Protein AF-A0A8T0A0I7-F1 (afdb_monomer)

Secondary structure (DSSP, 8-state):
-----SSSTTTGGGTTS--SSSS------HHHHTTSHHHHHHHH-SS--HHHHH-----SSS-HHHHHHHHHHHHHHHHHTT--S--------GGGHHHHHHHHHHHT-

Organism: NCBI:txid189291

Mean predicted aligned error: 11.68 Å

Foldseek 3Di:
DDDDDPPPVVPVVVPQQFDDDPPRHGDAPPQLLVVFVLLVCVCVPPDPDVCVVVVDDDDPPQDPVLVVLSSVVSVLCVVPVPDPDDRDDSDDDPVNPVSNVVVCVNRVD

Radius of gyration: 16.73 Å; Cα contacts (8 Å, |Δi|>4): 70; chains: 1; bounding box: 40×47×40 Å

pLDDT: mean 75.87, std 19.32, range [39.84, 95.44]

Structure (mmCIF, N/CA/C/O backbone):
data_AF-A0A8T0A0I7-F1
#
_entry.id   AF-A0A8T0A0I7-F1
#
loop_
_atom_site.group_PDB
_atom_site.id
_atom_site.type_symbol
_atom_site.label_atom_id
_atom_site.label_alt_id
_atom_site.label_comp_id
_atom_site.label_asym_id
_atom_site.label_entity_id
_atom_site.label_seq_id
_atom_site.pdbx_PDB_ins_code
_atom_site.Cartn_x
_atom_site.Cartn_y
_atom_site.Cartn_z
_atom_site.occupancy
_atom_site.B_iso_or_equiv
_atom_site.auth_seq_id
_atom_site.auth_comp_id
_atom_site.auth_asym_id
_atom_site.auth_atom_id
_atom_site.pdbx_PDB_model_num
ATOM 1 N N . MET A 1 1 ? 26.740 -36.865 -11.900 1.00 41.88 1 MET A N 1
ATOM 2 C CA . MET A 1 1 ? 25.307 -36.790 -11.560 1.00 41.88 1 MET A CA 1
ATOM 3 C C . MET A 1 1 ? 25.168 -36.143 -10.200 1.00 41.88 1 MET A C 1
ATOM 5 O O . MET A 1 1 ? 25.934 -36.499 -9.314 1.00 41.88 1 MET A O 1
ATOM 9 N N . SER A 1 2 ? 24.170 -35.268 -10.096 1.00 41.56 2 SER A N 1
ATOM 10 C CA . SER A 1 2 ? 23.553 -34.758 -8.868 1.00 41.56 2 SER A CA 1
ATOM 11 C C . SER A 1 2 ? 24.339 -33.700 -8.097 1.00 41.56 2 SER A C 1
ATOM 13 O O . SER A 1 2 ? 25.287 -34.011 -7.389 1.00 41.56 2 SER A O 1
ATOM 15 N N . SER A 1 3 ? 23.893 -32.454 -8.256 1.00 43.44 3 SER A N 1
ATOM 16 C CA . SER A 1 3 ? 23.383 -31.621 -7.158 1.00 43.44 3 SER A CA 1
ATOM 17 C C . SER A 1 3 ? 22.606 -30.465 -7.789 1.00 43.44 3 SER A C 1
ATOM 19 O O . SER A 1 3 ? 23.140 -29.390 -8.044 1.00 43.44 3 SER A O 1
ATOM 21 N N . GLU A 1 4 ? 21.352 -30.753 -8.136 1.00 46.75 4 GLU A N 1
ATOM 22 C CA . GLU A 1 4 ? 20.312 -29.742 -8.314 1.00 46.75 4 GLU A CA 1
ATOM 23 C C . GLU A 1 4 ? 19.893 -29.202 -6.936 1.00 46.75 4 GLU A C 1
ATOM 25 O O . GLU A 1 4 ? 20.112 -29.859 -5.917 1.00 46.75 4 GLU A O 1
ATOM 30 N N . ASN A 1 5 ? 19.216 -28.050 -6.958 1.00 42.47 5 ASN A N 1
ATOM 31 C CA . ASN A 1 5 ? 18.440 -27.425 -5.877 1.00 42.47 5 ASN A CA 1
ATOM 32 C C . ASN A 1 5 ? 19.146 -26.294 -5.112 1.00 42.47 5 ASN A C 1
ATOM 34 O O . ASN A 1 5 ? 19.470 -26.418 -3.937 1.00 42.47 5 ASN A O 1
ATOM 38 N N . ASN A 1 6 ? 19.283 -25.141 -5.777 1.00 46.97 6 ASN A N 1
ATOM 39 C C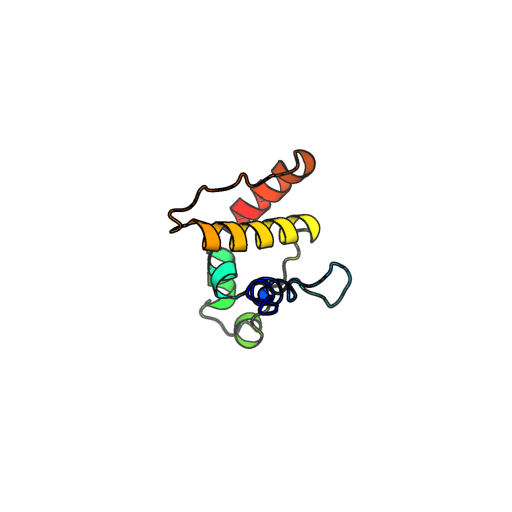A . ASN A 1 6 ? 19.404 -23.830 -5.117 1.00 46.97 6 ASN A CA 1
ATOM 40 C C . ASN A 1 6 ? 18.305 -22.845 -5.578 1.00 46.97 6 ASN A C 1
ATOM 42 O O . ASN A 1 6 ? 18.506 -21.636 -5.626 1.00 46.97 6 ASN A O 1
ATOM 46 N N . SER A 1 7 ? 17.148 -23.358 -6.001 1.00 47.50 7 SER A N 1
ATOM 47 C CA . SER A 1 7 ? 16.037 -22.552 -6.535 1.00 47.50 7 SER A CA 1
ATOM 48 C C . SER A 1 7 ? 14.764 -22.625 -5.689 1.00 47.50 7 SER A C 1
ATOM 50 O O . SER A 1 7 ? 13.807 -21.906 -5.964 1.00 47.50 7 SER A O 1
ATOM 52 N N . THR A 1 8 ? 14.745 -23.446 -4.637 1.00 44.00 8 THR A N 1
ATOM 53 C CA . THR A 1 8 ? 13.531 -23.721 -3.857 1.00 44.00 8 THR A CA 1
ATOM 54 C C . THR A 1 8 ? 13.307 -22.749 -2.693 1.00 44.00 8 THR A C 1
ATOM 56 O O . THR A 1 8 ? 12.171 -22.571 -2.272 1.00 44.00 8 THR A O 1
ATOM 59 N N . GLU A 1 9 ? 14.339 -22.044 -2.213 1.00 42.59 9 GLU A N 1
ATOM 60 C CA . GLU A 1 9 ? 14.208 -21.130 -1.059 1.00 42.59 9 GLU A CA 1
ATOM 61 C C . GLU A 1 9 ? 13.557 -19.776 -1.395 1.00 42.59 9 GLU A C 1
ATOM 63 O O . GLU A 1 9 ? 13.078 -19.076 -0.502 1.00 42.59 9 GLU A O 1
ATOM 68 N N . ALA A 1 10 ? 13.497 -19.389 -2.674 1.00 45.00 10 ALA A N 1
ATOM 69 C CA . ALA A 1 10 ? 12.893 -18.115 -3.074 1.00 45.00 10 ALA A CA 1
ATOM 70 C C . ALA A 1 10 ? 11.355 -18.171 -3.153 1.00 45.00 10 ALA A C 1
ATOM 72 O O . ALA A 1 10 ? 10.703 -17.139 -3.021 1.00 45.00 10 ALA A O 1
ATOM 73 N N . ILE A 1 11 ? 10.777 -19.365 -3.325 1.00 46.12 11 ILE A N 1
ATOM 74 C CA . ILE A 1 11 ? 9.337 -19.554 -3.578 1.00 46.12 11 ILE A CA 1
ATOM 75 C C . ILE A 1 11 ? 8.538 -19.670 -2.265 1.00 46.12 11 ILE A C 1
ATOM 77 O O . ILE A 1 11 ? 7.332 -19.442 -2.233 1.00 46.12 11 ILE A O 1
ATOM 81 N N . GLU A 1 12 ? 9.193 -19.947 -1.135 1.00 43.53 12 GLU A N 1
ATOM 82 C CA . GLU A 1 12 ? 8.489 -20.190 0.132 1.00 43.53 12 GLU A CA 1
ATOM 83 C C . GLU A 1 12 ? 8.124 -18.906 0.902 1.00 43.53 12 GLU A C 1
ATOM 85 O O . GLU A 1 12 ? 7.234 -18.920 1.750 1.00 43.53 12 GLU A O 1
ATOM 90 N N . LYS A 1 13 ? 8.730 -17.755 0.568 1.00 41.78 13 LYS A N 1
ATOM 91 C CA . LYS A 1 13 ? 8.415 -16.464 1.218 1.00 41.78 13 LYS A CA 1
ATOM 92 C C . LYS A 1 13 ? 7.199 -15.739 0.636 1.00 41.78 13 LYS A C 1
ATOM 94 O O . LYS A 1 13 ? 6.774 -14.736 1.204 1.00 41.78 13 LYS A O 1
ATOM 99 N N . GLU A 1 14 ? 6.635 -16.237 -0.459 1.00 46.91 14 GLU A N 1
ATOM 100 C CA . GLU A 1 14 ? 5.480 -15.630 -1.133 1.00 46.91 14 GLU A CA 1
ATOM 101 C C . GLU A 1 14 ? 4.134 -16.200 -0.644 1.00 46.91 14 GLU A C 1
ATOM 103 O O . GLU A 1 14 ? 3.072 -15.664 -0.944 1.00 46.91 14 GLU A O 1
ATOM 108 N N . LYS A 1 15 ? 4.159 -17.261 0.175 1.00 44.53 15 LYS A N 1
ATOM 109 C CA . LYS A 1 15 ? 2.968 -18.031 0.569 1.00 44.53 15 LYS A CA 1
ATOM 110 C C . LYS A 1 15 ? 2.204 -17.483 1.785 1.00 44.53 15 LYS A C 1
ATOM 112 O O . LYS A 1 15 ? 1.482 -18.230 2.437 1.00 44.53 15 LYS A O 1
ATOM 117 N N . LEU A 1 16 ? 2.350 -16.197 2.106 1.00 47.38 16 LEU A N 1
ATOM 118 C CA . LEU A 1 16 ? 1.654 -15.580 3.242 1.00 47.38 16 LEU A CA 1
ATOM 119 C C . LEU A 1 16 ? 1.001 -14.235 2.887 1.00 47.38 16 LEU A C 1
ATOM 121 O O . LEU A 1 16 ? 1.048 -13.297 3.673 1.00 47.38 16 LEU A O 1
ATOM 125 N N . MET A 1 17 ? 0.404 -14.120 1.700 1.00 50.44 17 MET A N 1
ATOM 126 C CA . MET A 1 17 ? -0.586 -13.072 1.428 1.00 50.44 17 MET A CA 1
ATOM 127 C C . MET A 1 17 ? -1.943 -13.750 1.224 1.00 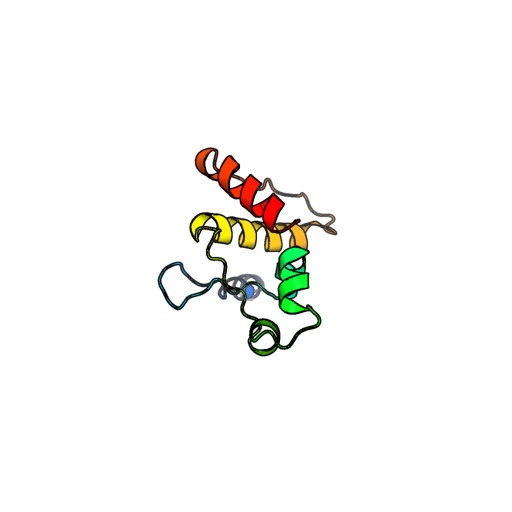50.44 17 MET A C 1
ATOM 129 O O . MET A 1 17 ? -2.106 -14.547 0.303 1.00 50.44 17 MET A O 1
ATOM 133 N N . GLY A 1 18 ? -2.856 -13.513 2.170 1.00 42.25 18 GLY A N 1
ATOM 134 C CA . GLY A 1 18 ? -4.159 -14.178 2.283 1.00 42.25 18 GLY A CA 1
ATOM 135 C C . GLY A 1 18 ? -5.069 -13.979 1.067 1.00 42.25 18 GLY A C 1
ATOM 136 O O . GLY A 1 18 ? -4.958 -12.985 0.347 1.00 42.25 18 GLY A O 1
ATOM 137 N N . GLY A 1 19 ? -5.938 -14.970 0.833 1.00 39.84 19 GLY A N 1
ATOM 138 C CA . GLY A 1 19 ? -6.982 -14.959 -0.195 1.00 39.84 19 GLY A CA 1
ATOM 139 C C . GLY A 1 19 ? -8.162 -14.046 0.159 1.00 39.84 19 GLY A C 1
ATOM 140 O O . GLY A 1 19 ? -8.185 -13.425 1.211 1.00 39.84 19 GLY A O 1
ATOM 141 N N . CYS A 1 20 ? -9.131 -13.925 -0.750 1.00 45.09 20 CYS A N 1
ATOM 142 C CA . CYS A 1 20 ? -10.088 -12.815 -0.782 1.00 45.09 20 CYS A CA 1
ATOM 143 C C . CYS A 1 20 ? -11.540 -13.124 -0.344 1.00 45.09 20 CYS A C 1
ATOM 145 O O . CYS A 1 20 ? -12.448 -12.439 -0.811 1.00 45.09 20 CYS A O 1
ATOM 147 N N . GLU A 1 21 ? -11.797 -14.057 0.585 1.00 44.97 21 GLU A N 1
ATOM 148 C CA . GLU A 1 21 ? -13.149 -14.233 1.159 1.00 44.97 21 GLU A CA 1
ATOM 149 C C . GLU A 1 21 ? -13.159 -14.552 2.663 1.00 44.97 21 GLU A C 1
ATOM 151 O O . GLU A 1 21 ? -13.016 -15.705 3.037 1.00 44.97 21 GLU A O 1
ATOM 156 N N . GLY A 1 22 ? -13.455 -13.539 3.496 1.00 45.22 22 GLY A N 1
ATOM 157 C CA . GLY A 1 22 ? -13.858 -13.659 4.911 1.00 45.22 22 GLY A CA 1
ATOM 158 C C . GLY A 1 22 ? -12.825 -14.282 5.870 1.00 45.22 22 GLY A C 1
ATOM 159 O O . GLY A 1 22 ? -12.154 -15.239 5.531 1.00 45.22 22 GLY A O 1
ATOM 160 N N . PRO A 1 23 ? -12.827 -13.887 7.156 1.00 46.06 23 PRO A N 1
ATOM 161 C CA . PRO A 1 23 ? -11.649 -13.595 8.033 1.00 46.06 23 PRO A CA 1
ATOM 162 C C . PRO A 1 23 ? -10.196 -13.585 7.487 1.00 46.06 23 PRO A C 1
ATOM 164 O O . PRO A 1 23 ? -9.290 -13.199 8.222 1.00 46.06 23 PRO A O 1
ATOM 167 N N . ASP A 1 24 ? -9.954 -13.934 6.230 1.00 49.53 24 ASP A N 1
ATOM 168 C CA . ASP A 1 24 ? -8.689 -13.927 5.513 1.00 49.53 24 ASP A CA 1
ATOM 169 C C . ASP A 1 24 ? -8.340 -12.491 5.110 1.00 49.53 24 ASP A C 1
ATOM 171 O O . ASP A 1 24 ? -8.405 -12.085 3.950 1.00 49.53 24 ASP A O 1
ATOM 175 N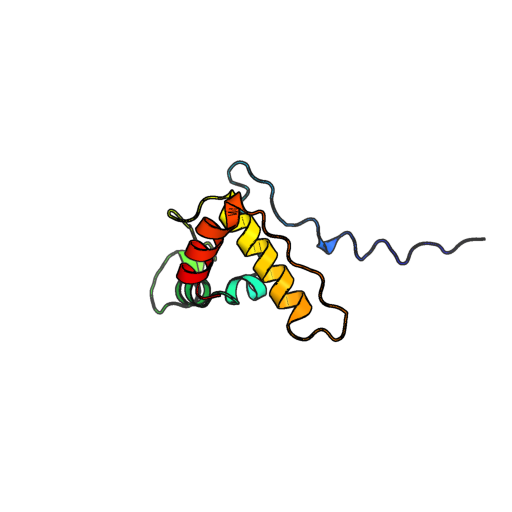 N . ALA A 1 25 ? -8.025 -11.666 6.104 1.00 55.38 25 ALA A N 1
ATOM 176 C CA . ALA A 1 25 ? -7.462 -10.352 5.858 1.00 55.38 25 ALA A CA 1
ATOM 177 C C . ALA A 1 25 ? -6.116 -10.499 5.128 1.00 55.38 25 ALA A C 1
ATOM 179 O O . ALA A 1 25 ? -5.290 -11.358 5.452 1.00 55.38 25 ALA A O 1
ATOM 180 N N . THR A 1 26 ? -5.859 -9.632 4.150 1.00 61.94 26 THR A N 1
ATOM 181 C CA . THR A 1 26 ? -4.538 -9.543 3.529 1.00 61.94 26 THR A CA 1
ATOM 182 C C . THR A 1 26 ? -3.557 -8.978 4.550 1.00 61.94 26 THR A C 1
ATOM 184 O O . THR A 1 26 ? -3.455 -7.764 4.729 1.00 61.94 26 THR A O 1
ATOM 187 N N . TYR A 1 27 ? -2.825 -9.859 5.229 1.00 68.25 27 TYR A N 1
ATOM 188 C CA . TYR A 1 27 ? -1.751 -9.445 6.120 1.00 68.25 27 TYR A CA 1
ATOM 189 C C . TYR A 1 27 ? -0.574 -8.943 5.293 1.00 68.25 27 TYR A C 1
ATOM 191 O O . TYR A 1 27 ? 0.067 -9.681 4.545 1.00 68.25 27 TYR A O 1
ATOM 199 N N . VAL A 1 28 ? -0.289 -7.657 5.440 1.00 75.56 28 VAL A N 1
ATOM 200 C CA . VAL A 1 28 ? 0.914 -7.038 4.901 1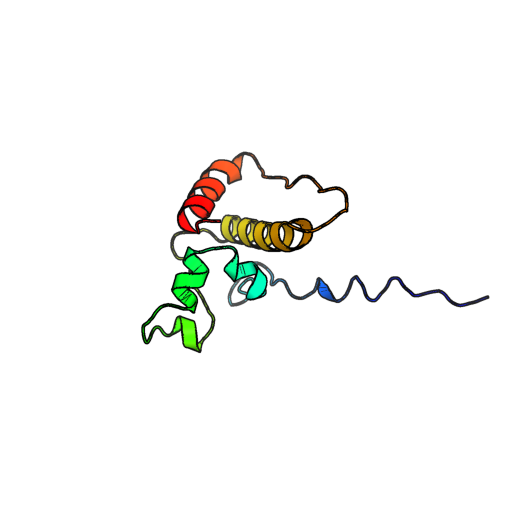.00 75.56 28 VAL A CA 1
ATOM 201 C C . VAL A 1 28 ? 1.910 -6.910 6.042 1.00 75.56 28 VAL A C 1
ATOM 203 O O . VAL A 1 28 ? 1.541 -6.570 7.165 1.00 75.56 28 VAL A O 1
ATOM 206 N N . LYS A 1 29 ? 3.192 -7.160 5.767 1.00 80.94 29 LYS A N 1
ATOM 207 C CA . LYS A 1 29 ? 4.235 -6.891 6.756 1.00 80.94 29 LYS A CA 1
ATOM 208 C C . LYS A 1 29 ? 4.149 -5.443 7.232 1.00 80.94 29 LYS A C 1
ATOM 210 O O . LYS A 1 29 ? 4.056 -4.530 6.410 1.00 80.94 29 LYS A O 1
ATOM 215 N N . LEU A 1 30 ? 4.271 -5.238 8.541 1.00 81.56 30 LEU A N 1
ATOM 216 C CA . LEU A 1 30 ? 4.205 -3.911 9.150 1.00 81.56 30 LEU A CA 1
ATOM 217 C C . LEU A 1 30 ? 5.170 -2.918 8.477 1.00 81.56 30 LEU A C 1
ATOM 219 O O . LEU A 1 30 ? 4.779 -1.804 8.160 1.00 81.56 30 LEU A O 1
ATOM 223 N N . GLU A 1 31 ? 6.394 -3.348 8.151 1.00 83.19 31 GLU A N 1
ATOM 224 C CA . GLU A 1 31 ? 7.396 -2.529 7.445 1.00 83.19 31 GLU A CA 1
ATOM 225 C C . GLU A 1 31 ? 6.901 -1.956 6.103 1.00 83.19 31 GLU A C 1
ATOM 227 O O . GLU A 1 31 ? 7.240 -0.830 5.746 1.00 83.19 31 GLU A O 1
ATOM 232 N N . HIS A 1 32 ? 6.069 -2.705 5.377 1.00 85.88 32 HIS A N 1
ATOM 233 C CA . HIS A 1 32 ? 5.463 -2.268 4.122 1.00 85.88 32 HIS A CA 1
ATOM 234 C C . HIS A 1 32 ? 4.244 -1.376 4.389 1.00 85.88 32 HIS A C 1
ATOM 236 O O . HIS A 1 32 ? 4.068 -0.360 3.727 1.00 85.88 32 HIS A O 1
ATOM 242 N N . ALA A 1 33 ? 3.415 -1.723 5.378 1.00 85.81 33 ALA A N 1
ATOM 243 C CA . ALA A 1 33 ? 2.228 -0.949 5.742 1.00 85.81 33 ALA A CA 1
ATOM 244 C C . ALA A 1 33 ? 2.584 0.476 6.211 1.00 85.81 33 ALA A C 1
ATOM 246 O O . ALA A 1 33 ? 1.875 1.434 5.909 1.00 85.81 33 ALA A O 1
ATOM 247 N N . LEU A 1 34 ? 3.741 0.634 6.863 1.00 86.25 34 LEU A N 1
ATOM 248 C CA . LEU A 1 34 ? 4.280 1.925 7.296 1.00 86.25 34 LEU A CA 1
ATOM 249 C C . LEU A 1 34 ? 4.744 2.837 6.149 1.00 86.25 34 LEU A C 1
ATOM 251 O O . LEU A 1 34 ? 5.152 3.968 6.428 1.00 86.25 34 LEU A O 1
ATOM 255 N N . ILE A 1 35 ? 4.690 2.393 4.887 1.00 88.00 35 ILE A N 1
ATOM 256 C CA . ILE A 1 35 ? 4.819 3.282 3.722 1.00 88.00 35 ILE A CA 1
ATOM 257 C C . ILE A 1 35 ? 3.720 4.347 3.742 1.00 88.00 35 ILE A C 1
ATOM 259 O O . ILE A 1 35 ? 3.986 5.492 3.388 1.00 88.00 35 ILE A O 1
ATOM 263 N N . SER A 1 36 ? 2.508 3.971 4.154 1.00 90.50 36 SER A N 1
ATOM 264 C CA . SER A 1 36 ? 1.392 4.894 4.325 1.00 90.50 36 SER A CA 1
ATOM 265 C C . SER A 1 36 ? 1.549 5.673 5.627 1.00 90.50 36 SER A C 1
ATOM 267 O O . SER A 1 36 ? 1.640 5.087 6.714 1.00 90.50 36 SER A O 1
ATOM 269 N N . HIS A 1 37 ? 1.544 7.003 5.529 1.00 89.25 37 HIS A N 1
ATOM 270 C CA . HIS A 1 37 ? 1.571 7.865 6.712 1.00 89.25 37 HIS A CA 1
ATOM 271 C C . HIS A 1 37 ? 0.275 7.746 7.512 1.00 89.25 37 HIS A C 1
ATOM 273 O O . HIS A 1 37 ? 0.318 7.736 8.742 1.00 89.25 37 HIS A O 1
ATOM 279 N N . THR A 1 38 ? -0.857 7.567 6.831 1.00 90.44 38 THR A N 1
ATOM 280 C CA . THR A 1 38 ? -2.158 7.345 7.466 1.00 90.44 38 THR A CA 1
ATOM 281 C C . THR A 1 38 ? -2.170 6.054 8.285 1.00 90.44 38 THR A C 1
ATOM 283 O O . THR A 1 38 ? -2.504 6.094 9.468 1.00 90.44 38 THR A O 1
ATOM 286 N N . ILE A 1 39 ? -1.723 4.924 7.718 1.00 88.69 39 ILE A N 1
ATOM 287 C CA . ILE A 1 39 ? -1.630 3.646 8.451 1.00 88.69 39 ILE A CA 1
ATOM 288 C C . ILE A 1 39 ? -0.655 3.762 9.620 1.00 88.69 39 ILE A C 1
ATOM 290 O O . ILE A 1 39 ? -0.945 3.300 10.723 1.00 88.69 39 ILE A O 1
ATOM 294 N N . ARG A 1 40 ? 0.487 4.426 9.412 1.00 87.94 40 ARG A N 1
ATOM 295 C CA . ARG A 1 40 ? 1.441 4.697 10.491 1.00 87.94 40 ARG A CA 1
ATOM 296 C C . ARG A 1 40 ? 0.794 5.489 11.623 1.00 87.94 40 ARG A C 1
ATOM 298 O O . ARG A 1 40 ? 1.003 5.146 12.778 1.00 87.94 40 ARG A O 1
ATOM 305 N N . ALA A 1 41 ? 0.014 6.521 11.316 1.00 86.62 41 ALA A N 1
ATOM 306 C CA . ALA A 1 41 ? -0.674 7.316 12.326 1.00 86.62 41 ALA A CA 1
ATOM 307 C C . ALA A 1 41 ? -1.756 6.513 13.065 1.00 86.62 41 ALA A C 1
ATOM 309 O O . ALA A 1 41 ? -1.908 6.689 14.270 1.00 86.62 41 ALA A O 1
ATOM 310 N N . MET A 1 42 ? -2.459 5.610 12.377 1.00 85.44 42 MET A N 1
ATOM 311 C CA . MET A 1 42 ? -3.443 4.710 12.993 1.00 85.44 42 MET A CA 1
ATOM 312 C C . MET A 1 42 ? -2.779 3.717 13.957 1.00 85.44 42 MET A C 1
ATOM 314 O O . MET A 1 42 ? -3.252 3.532 15.072 1.00 85.44 42 MET A O 1
ATOM 318 N N . LEU A 1 43 ? -1.638 3.141 13.569 1.00 82.06 43 LEU A N 1
ATOM 319 C CA . LEU A 1 43 ? -0.913 2.165 14.390 1.00 82.06 43 LEU A CA 1
ATOM 320 C C . LEU A 1 43 ? -0.033 2.805 15.475 1.00 82.06 43 LEU A C 1
ATOM 322 O O . LEU A 1 43 ? 0.252 2.173 16.480 1.00 82.06 43 LEU A O 1
ATOM 326 N N . SER A 1 44 ? 0.435 4.042 15.283 1.00 75.56 44 SER A N 1
ATOM 327 C CA . SER A 1 44 ? 1.369 4.737 16.195 1.00 75.56 44 SER A CA 1
ATOM 328 C C . SER A 1 44 ? 0.756 5.949 16.908 1.00 75.56 44 SER A C 1
ATOM 330 O O . SER A 1 44 ? 1.480 6.725 17.536 1.00 75.56 44 SER A O 1
ATOM 332 N N . GLY A 1 45 ? -0.553 6.167 16.780 1.00 66.31 45 GLY A N 1
ATOM 333 C CA . GLY A 1 45 ? -1.231 7.340 17.325 1.00 66.31 45 GLY A CA 1
ATOM 334 C C . GLY A 1 45 ? -1.189 7.392 18.861 1.00 66.31 45 GLY A C 1
ATOM 335 O O . GLY A 1 45 ? -1.304 6.354 19.515 1.00 66.31 45 GLY A O 1
ATOM 336 N N . PRO A 1 46 ? -1.057 8.586 19.477 1.00 55.94 46 PRO A N 1
ATOM 337 C CA . PRO A 1 46 ? -1.114 8.746 20.926 1.00 55.94 46 PRO A CA 1
ATOM 338 C C . PRO A 1 46 ? -2.563 8.574 21.402 1.00 55.94 46 PRO A C 1
ATOM 340 O O . PRO A 1 46 ? -3.311 9.539 21.548 1.00 55.94 46 PRO A O 1
ATOM 343 N N . GLY A 1 47 ? -2.991 7.334 21.611 1.00 55.19 47 GLY A N 1
ATOM 344 C CA . GLY A 1 47 ? -4.326 7.031 22.110 1.00 55.19 47 GLY A CA 1
ATOM 345 C C . GLY A 1 47 ? -4.516 5.543 22.363 1.00 55.19 47 GLY A C 1
ATOM 346 O O . GLY A 1 47 ? -3.911 4.712 21.696 1.00 55.19 47 G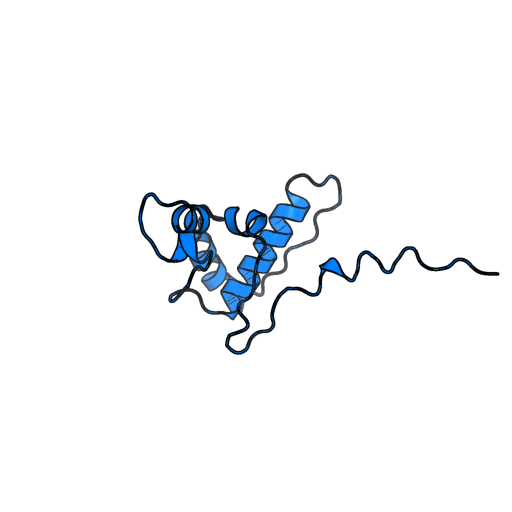LY A O 1
ATOM 347 N N . GLN A 1 48 ? -5.362 5.221 23.341 1.00 51.88 48 GLN A N 1
ATOM 348 C CA . GLN A 1 48 ? -5.828 3.867 23.670 1.00 51.88 48 GLN A CA 1
ATOM 349 C C . GLN A 1 48 ? -6.750 3.313 22.567 1.00 51.88 48 GLN A C 1
ATOM 351 O O . GLN A 1 48 ? -7.897 2.949 22.823 1.00 51.88 48 GLN A O 1
ATOM 356 N N . TYR A 1 49 ? -6.301 3.324 21.317 1.00 56.28 49 TYR A N 1
ATOM 357 C CA . TYR A 1 49 ? -7.036 2.721 20.217 1.00 56.28 49 TYR A CA 1
ATOM 358 C C . TYR A 1 49 ? -6.684 1.236 20.166 1.00 56.28 49 TYR A C 1
ATOM 360 O O . TYR A 1 49 ? -5.508 0.871 20.202 1.00 56.28 49 TYR A O 1
ATOM 368 N N . ALA A 1 50 ? -7.713 0.387 20.094 1.00 57.78 50 ALA A N 1
ATOM 369 C CA . ALA A 1 50 ? -7.567 -1.070 20.057 1.00 57.78 50 ALA A CA 1
ATOM 370 C C . ALA A 1 50 ? -6.617 -1.538 18.936 1.00 57.78 50 ALA A C 1
ATOM 372 O O . ALA A 1 50 ? -5.956 -2.556 19.081 1.00 57.78 50 ALA A O 1
ATOM 373 N N . GLU A 1 51 ? -6.492 -0.751 17.866 1.00 62.62 51 GLU A N 1
ATOM 374 C CA . GLU A 1 51 ? -5.686 -1.016 16.669 1.00 62.62 51 GLU A CA 1
ATOM 375 C C . GLU A 1 51 ? -4.173 -1.064 16.951 1.00 62.62 51 GLU A C 1
ATOM 377 O O . GLU A 1 51 ? -3.456 -1.813 16.293 1.00 62.62 51 GLU A O 1
ATOM 382 N N . ASN A 1 52 ? -3.675 -0.329 17.955 1.00 61.56 52 ASN A N 1
ATOM 383 C CA . ASN A 1 52 ? -2.263 -0.400 18.365 1.00 61.56 52 ASN A CA 1
ATOM 384 C C . ASN A 1 52 ? -1.964 -1.697 19.145 1.00 61.56 52 ASN A C 1
ATOM 386 O O . ASN A 1 52 ? -0.882 -2.268 19.038 1.00 61.56 52 ASN A O 1
ATOM 390 N N . GLU A 1 53 ? -2.937 -2.196 19.911 1.00 64.94 53 GLU A N 1
ATOM 391 C CA . GLU A 1 53 ? -2.792 -3.453 20.655 1.00 64.94 53 GLU A CA 1
ATOM 392 C C . GLU A 1 53 ? -3.000 -4.674 19.749 1.00 64.94 53 GLU A C 1
ATOM 394 O O . GLU A 1 53 ? -2.286 -5.670 19.883 1.00 64.94 53 GLU A O 1
ATOM 399 N N . THR A 1 54 ? -3.934 -4.595 18.795 1.00 71.69 54 THR A N 1
ATOM 400 C CA . THR A 1 54 ? -4.242 -5.693 17.867 1.00 71.69 54 THR A CA 1
ATOM 401 C C . THR A 1 54 ? -3.398 -5.679 16.592 1.00 71.69 54 THR A C 1
ATOM 403 O O . THR A 1 54 ? -3.308 -6.709 15.933 1.00 71.69 54 THR A O 1
ATOM 406 N N . ASN A 1 55 ? -2.727 -4.568 16.260 1.00 75.75 55 ASN A N 1
ATOM 407 C CA . ASN A 1 55 ? -2.017 -4.356 14.987 1.00 75.75 55 ASN A CA 1
ATOM 408 C C . ASN A 1 55 ? -2.905 -4.576 13.747 1.00 75.75 55 ASN A C 1
ATOM 410 O O . ASN A 1 55 ? -2.429 -4.990 12.688 1.00 75.75 55 ASN A O 1
ATOM 414 N N . GLU A 1 56 ? -4.198 -4.286 13.873 1.00 79.94 56 GLU A N 1
ATOM 415 C CA . GLU A 1 56 ? -5.185 -4.428 12.805 1.00 79.94 56 GLU A CA 1
ATOM 416 C C . GLU A 1 56 ? -5.775 -3.062 12.457 1.00 79.94 56 GLU A C 1
ATOM 418 O O . GLU A 1 56 ? -6.129 -2.293 13.344 1.00 79.94 56 GLU A O 1
ATOM 423 N N . VAL A 1 57 ? -5.908 -2.770 11.161 1.00 82.69 57 VAL A N 1
ATOM 424 C CA . VAL A 1 57 ? -6.547 -1.546 10.656 1.00 82.69 57 VAL A CA 1
ATOM 425 C C . VAL A 1 57 ? -7.725 -1.944 9.781 1.00 82.69 57 VAL A C 1
ATOM 427 O O . VAL A 1 57 ? -7.574 -2.743 8.855 1.00 82.69 57 VAL A O 1
ATOM 430 N N . ASN A 1 58 ? -8.901 -1.381 10.056 1.00 82.62 58 ASN A N 1
ATOM 431 C CA . ASN A 1 58 ? -10.115 -1.672 9.299 1.00 82.62 58 ASN A CA 1
ATOM 432 C C . ASN A 1 58 ? -1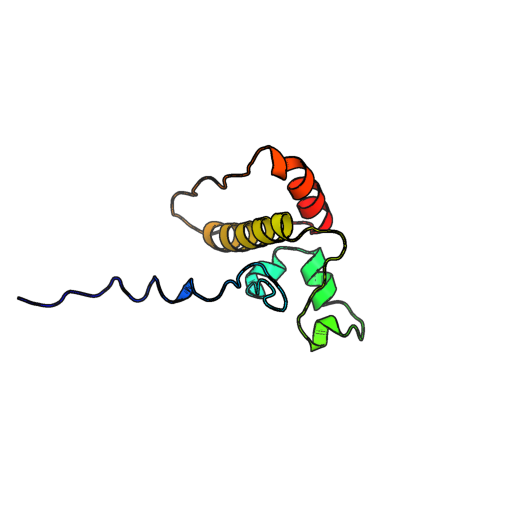0.497 -0.499 8.386 1.00 82.62 58 ASN A C 1
ATOM 434 O O . ASN A 1 58 ? -10.839 0.589 8.855 1.00 82.62 58 ASN A O 1
ATOM 438 N N . PHE A 1 59 ? -10.498 -0.738 7.074 1.00 84.62 59 PHE A N 1
ATOM 439 C CA . PHE A 1 59 ? -10.940 0.239 6.082 1.00 84.62 59 PHE A CA 1
ATOM 440 C C . PHE A 1 59 ? -12.384 -0.020 5.662 1.00 84.62 59 PHE A C 1
ATOM 442 O O . PHE A 1 59 ? -12.677 -0.988 4.967 1.00 84.62 59 PHE A O 1
ATOM 449 N N . ARG A 1 60 ? -13.286 0.893 6.034 1.00 86.44 60 ARG A N 1
ATOM 450 C CA . ARG A 1 60 ? -14.696 0.861 5.602 1.00 86.44 60 ARG A CA 1
ATOM 451 C C . ARG A 1 60 ? -14.936 1.544 4.256 1.00 86.44 60 ARG A C 1
ATOM 453 O O . ARG A 1 60 ? -15.922 1.248 3.595 1.00 86.44 60 ARG A O 1
ATOM 460 N N . GLU A 1 61 ? -14.052 2.462 3.875 1.00 86.06 61 GLU A N 1
ATOM 461 C CA . GLU A 1 61 ? -14.204 3.307 2.683 1.00 86.06 61 GLU A CA 1
ATOM 462 C C . GLU A 1 61 ? -13.421 2.783 1.472 1.00 86.06 61 GLU A C 1
ATOM 464 O O . GLU A 1 61 ? -13.708 3.172 0.344 1.00 8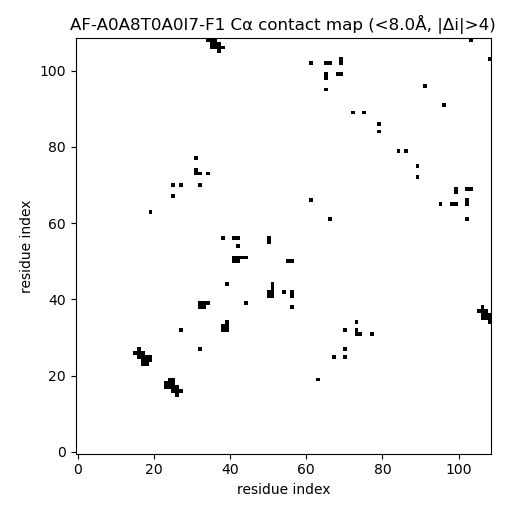6.06 61 GLU A O 1
ATOM 469 N N . ILE A 1 62 ? -12.454 1.884 1.690 1.00 88.81 62 ILE A N 1
ATOM 470 C CA . ILE A 1 62 ? -11.629 1.307 0.625 1.00 88.81 62 ILE A CA 1
ATOM 471 C C . ILE A 1 62 ? -12.137 -0.107 0.325 1.00 88.81 62 ILE A C 1
ATOM 473 O O . ILE A 1 62 ? -12.083 -0.966 1.209 1.00 88.81 62 ILE A O 1
ATOM 477 N N . PRO A 1 63 ? -12.607 -0.392 -0.901 1.00 89.81 63 PRO A N 1
ATOM 478 C CA . PRO A 1 63 ? -13.056 -1.729 -1.256 1.00 89.81 63 PRO A CA 1
ATOM 479 C C . PRO A 1 63 ? -11.876 -2.709 -1.347 1.00 89.81 63 PRO A C 1
ATOM 481 O O . PRO A 1 63 ? -10.742 -2.337 -1.657 1.00 89.81 63 PRO A O 1
ATOM 484 N N . SER A 1 64 ? -12.152 -3.995 -1.115 1.00 87.31 64 SER A N 1
ATOM 485 C CA . SER A 1 64 ? -11.135 -5.056 -1.015 1.00 87.31 64 SER A CA 1
ATOM 486 C C . SER A 1 64 ? -10.221 -5.150 -2.239 1.00 87.31 64 SER A C 1
ATOM 488 O O . SER A 1 64 ? -9.008 -5.286 -2.103 1.00 87.31 64 SER A O 1
ATOM 490 N N . HIS A 1 65 ? -10.790 -5.030 -3.437 1.00 87.88 65 HIS A N 1
ATOM 491 C CA . HIS A 1 65 ? -10.056 -5.140 -4.695 1.00 87.88 65 HIS A CA 1
ATOM 492 C C . HIS A 1 65 ? -9.072 -3.968 -4.921 1.00 87.88 65 HIS A C 1
ATOM 494 O O . HIS A 1 65 ? -8.012 -4.157 -5.521 1.00 87.88 65 HIS A O 1
ATOM 500 N N . VAL A 1 66 ? -9.370 -2.777 -4.384 1.00 92.25 66 VAL A N 1
ATOM 501 C CA . VAL A 1 66 ? -8.452 -1.623 -4.381 1.00 92.25 66 VAL A CA 1
ATOM 502 C C . VAL A 1 66 ? -7.386 -1.810 -3.314 1.00 92.25 66 VAL A C 1
ATOM 504 O O . VAL A 1 66 ? -6.198 -1.659 -3.601 1.00 92.25 66 VAL A O 1
ATOM 507 N N . LEU A 1 67 ? -7.792 -2.200 -2.102 1.00 89.81 67 LEU A N 1
ATOM 508 C CA . LEU A 1 67 ? -6.871 -2.425 -0.991 1.00 89.81 67 LEU A CA 1
ATOM 509 C C . LEU A 1 67 ? -5.824 -3.490 -1.340 1.00 89.81 67 LEU A C 1
ATOM 511 O O . LEU A 1 67 ? -4.639 -3.283 -1.099 1.00 89.81 67 LEU A O 1
ATOM 515 N N . GLN A 1 68 ? -6.224 -4.572 -2.011 1.00 88.69 68 GLN A N 1
ATOM 516 C CA . GLN A 1 68 ? -5.300 -5.589 -2.516 1.00 88.69 68 GLN A CA 1
ATOM 517 C C . GLN A 1 68 ? -4.221 -4.979 -3.425 1.00 88.69 68 GLN A C 1
ATOM 519 O O . GLN A 1 68 ? -3.037 -5.309 -3.312 1.00 88.69 68 GLN A O 1
ATOM 524 N N . LYS A 1 69 ? -4.604 -4.053 -4.312 1.00 92.00 69 LYS A N 1
ATOM 525 C CA . LYS A 1 69 ? -3.660 -3.387 -5.214 1.00 92.00 69 LYS A CA 1
ATOM 526 C C . LYS A 1 69 ? -2.733 -2.422 -4.472 1.00 92.00 69 LYS A C 1
ATOM 528 O O . LYS A 1 69 ? -1.554 -2.349 -4.817 1.00 92.00 69 LYS A O 1
ATOM 533 N N . VAL A 1 70 ? -3.223 -1.757 -3.427 1.00 92.06 70 VAL A N 1
ATOM 534 C CA . VAL A 1 70 ? -2.399 -0.955 -2.507 1.00 92.06 70 VAL A CA 1
ATOM 535 C C . VAL A 1 70 ? -1.377 -1.833 -1.776 1.00 92.06 70 VAL A C 1
ATOM 537 O O . VAL A 1 70 ? -0.197 -1.489 -1.727 1.00 92.06 70 VAL A O 1
ATOM 540 N N . CYS A 1 71 ? -1.775 -3.003 -1.271 1.00 90.19 71 CYS A N 1
ATOM 541 C CA . CYS A 1 71 ? -0.850 -3.943 -0.629 1.00 90.19 71 CYS A CA 1
ATOM 542 C C . CYS A 1 71 ? 0.269 -4.384 -1.589 1.00 90.19 71 CYS A C 1
ATOM 544 O O . CYS A 1 71 ? 1.444 -4.403 -1.212 1.00 90.19 71 CYS A O 1
ATOM 546 N N . HIS A 1 72 ? -0.076 -4.675 -2.850 1.00 90.44 72 HIS A N 1
ATOM 547 C CA . HIS A 1 72 ? 0.916 -4.955 -3.894 1.00 90.44 72 HIS A CA 1
ATOM 548 C C . HIS A 1 72 ? 1.849 -3.763 -4.131 1.00 90.44 72 HIS A C 1
ATOM 550 O O . HIS A 1 72 ? 3.056 -3.957 -4.279 1.00 90.44 72 HIS A O 1
ATOM 556 N N . TYR A 1 73 ? 1.313 -2.539 -4.133 1.00 92.44 73 TYR A N 1
ATOM 557 C CA . TYR A 1 73 ? 2.117 -1.326 -4.259 1.00 92.44 73 TYR A CA 1
ATOM 558 C C . TYR A 1 73 ? 3.103 -1.167 -3.098 1.00 92.44 73 TYR A C 1
ATOM 560 O O . TYR A 1 73 ? 4.262 -0.840 -3.341 1.00 92.44 73 TYR A O 1
ATOM 568 N N . PHE A 1 74 ? 2.707 -1.455 -1.857 1.00 91.69 74 PHE A N 1
ATOM 569 C CA . PHE A 1 74 ? 3.627 -1.381 -0.720 1.00 91.69 74 PHE A CA 1
ATOM 570 C C . PHE A 1 74 ? 4.796 -2.358 -0.860 1.00 91.69 74 PHE A C 1
ATOM 572 O O . PHE A 1 74 ? 5.951 -1.954 -0.733 1.00 91.69 74 PHE A O 1
ATOM 579 N N . ALA A 1 75 ? 4.519 -3.618 -1.204 1.00 88.38 75 ALA A N 1
ATOM 580 C CA . ALA A 1 75 ? 5.571 -4.604 -1.445 1.00 88.38 75 ALA A CA 1
ATOM 581 C C . ALA A 1 75 ? 6.492 -4.182 -2.605 1.00 88.38 75 ALA A C 1
ATOM 583 O O . ALA A 1 75 ? 7.717 -4.251 -2.483 1.00 88.38 75 ALA A O 1
ATOM 584 N N . TYR A 1 76 ? 5.910 -3.690 -3.703 1.00 91.12 76 TYR A N 1
ATOM 585 C CA . TYR A 1 76 ? 6.642 -3.158 -4.851 1.00 91.12 76 TYR A CA 1
ATOM 586 C C . TYR A 1 76 ? 7.550 -1.986 -4.445 1.00 91.12 76 TYR A C 1
ATOM 588 O O . TYR A 1 76 ? 8.761 -2.025 -4.665 1.00 91.12 76 TYR A O 1
ATOM 596 N N . LYS A 1 77 ? 7.002 -0.969 -3.773 1.00 89.94 77 LYS A N 1
ATOM 597 C CA . LYS A 1 77 ? 7.753 0.211 -3.337 1.00 89.94 77 LYS A CA 1
ATOM 598 C C . LYS A 1 77 ? 8.879 -0.182 -2.389 1.00 89.94 77 LYS A C 1
ATOM 600 O O . LYS A 1 77 ? 10.016 0.215 -2.637 1.00 89.94 77 LYS A O 1
ATOM 605 N N . THR A 1 78 ? 8.634 -1.015 -1.376 1.00 88.38 78 THR A N 1
ATOM 606 C CA . THR A 1 78 ? 9.711 -1.479 -0.482 1.00 88.38 78 THR A CA 1
ATOM 607 C C . THR A 1 78 ? 10.799 -2.229 -1.246 1.00 88.38 78 THR A C 1
ATOM 609 O O . THR A 1 78 ? 11.985 -1.987 -1.021 1.00 88.38 78 THR A O 1
ATOM 612 N N . ARG A 1 79 ? 10.420 -3.113 -2.175 1.00 87.88 79 ARG A N 1
ATOM 613 C CA . ARG A 1 79 ? 11.372 -3.935 -2.931 1.00 87.88 79 ARG A CA 1
ATOM 614 C C . ARG A 1 79 ? 12.300 -3.108 -3.821 1.00 87.88 79 ARG A C 1
ATOM 616 O O . ARG A 1 79 ? 13.462 -3.498 -3.974 1.00 87.88 79 ARG A O 1
ATOM 623 N N . TYR A 1 80 ? 11.796 -2.013 -4.394 1.00 89.75 80 TYR A N 1
ATOM 624 C CA . TYR A 1 80 ? 12.489 -1.246 -5.434 1.00 89.75 80 TYR A CA 1
ATOM 625 C C . TYR A 1 80 ? 13.010 0.135 -5.001 1.00 89.75 80 TYR A C 1
ATOM 627 O O . TYR A 1 80 ? 13.854 0.676 -5.705 1.00 89.75 80 TYR A O 1
ATOM 635 N N . THR A 1 81 ? 12.623 0.684 -3.839 1.00 86.25 81 THR A N 1
ATOM 636 C CA . THR A 1 81 ? 13.045 2.040 -3.395 1.00 86.25 81 THR A CA 1
ATOM 637 C C . THR A 1 81 ? 14.570 2.232 -3.339 1.00 86.25 81 THR A C 1
ATOM 639 O O . THR A 1 81 ? 15.050 3.325 -3.608 1.00 86.25 81 THR A O 1
ATOM 642 N N . ASN A 1 82 ? 15.342 1.184 -3.031 1.00 84.12 82 ASN A N 1
ATOM 643 C CA . ASN A 1 82 ? 16.814 1.231 -2.979 1.00 84.12 82 ASN A CA 1
ATOM 644 C C . ASN A 1 82 ? 17.466 0.130 -3.830 1.00 84.12 82 ASN A C 1
ATOM 646 O O . ASN A 1 82 ? 18.575 -0.322 -3.538 1.00 84.12 82 ASN A O 1
ATOM 650 N N . SER A 1 83 ? 16.754 -0.375 -4.839 1.00 85.38 83 SER A N 1
ATOM 651 C CA . SER A 1 83 ? 17.272 -1.459 -5.667 1.00 85.38 83 SER A CA 1
ATOM 652 C C . SER A 1 83 ? 18.078 -0.922 -6.843 1.00 85.38 83 SER A C 1
ATOM 654 O O . SER A 1 83 ? 17.646 -0.007 -7.530 1.00 85.38 83 SER A O 1
ATOM 656 N N . ALA A 1 84 ? 19.240 -1.526 -7.094 1.00 83.50 84 ALA A N 1
ATOM 657 C CA . ALA A 1 84 ? 20.044 -1.260 -8.288 1.00 83.50 84 ALA A CA 1
ATOM 658 C C . ALA A 1 84 ? 19.6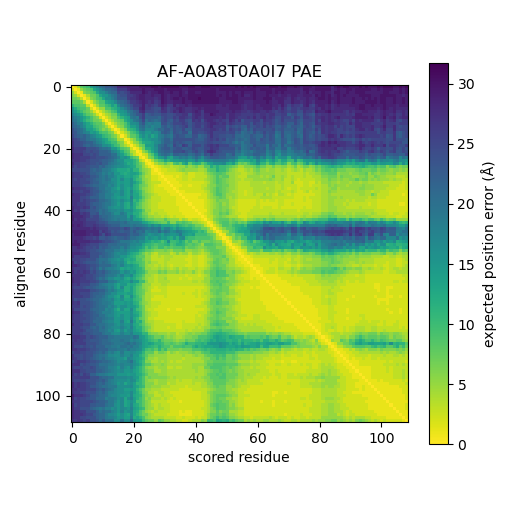06 -2.098 -9.507 1.00 83.50 84 ALA A C 1
ATOM 660 O O . ALA A 1 84 ? 20.235 -2.019 -10.560 1.00 83.50 84 ALA A O 1
ATOM 661 N N . SER A 1 85 ? 18.579 -2.944 -9.360 1.00 88.44 85 SER A N 1
ATOM 662 C CA . SER A 1 85 ? 18.019 -3.731 -10.460 1.00 88.44 85 SER A CA 1
ATOM 663 C C . SER A 1 85 ? 17.054 -2.906 -11.304 1.00 88.44 85 SER A C 1
ATOM 665 O O . SER A 1 85 ? 16.508 -1.908 -10.836 1.00 88.44 85 SER A O 1
ATOM 667 N N . GLU A 1 86 ? 16.771 -3.376 -12.517 1.00 88.88 86 GLU A N 1
ATOM 668 C CA . GLU A 1 86 ? 15.694 -2.815 -13.330 1.00 88.88 86 GLU A CA 1
ATOM 669 C C . GLU A 1 86 ? 14.363 -2.842 -12.566 1.00 88.88 86 GLU A C 1
ATOM 671 O O . GLU A 1 86 ? 14.023 -3.818 -11.888 1.00 88.88 86 GLU A O 1
ATOM 676 N N . ILE A 1 87 ? 13.641 -1.726 -12.646 1.00 92.81 87 ILE A N 1
ATOM 677 C CA . ILE A 1 87 ? 12.369 -1.515 -11.964 1.00 92.81 87 ILE A CA 1
ATOM 678 C C . ILE A 1 87 ? 11.258 -1.952 -12.932 1.00 92.81 87 ILE A C 1
ATOM 680 O O . ILE A 1 87 ? 11.105 -1.319 -13.979 1.00 92.81 87 ILE A O 1
ATOM 684 N N . PRO A 1 88 ? 10.505 -3.027 -12.633 1.00 92.81 88 PRO A N 1
ATOM 685 C CA . PRO A 1 88 ? 9.444 -3.498 -13.514 1.00 92.81 88 PRO A CA 1
ATOM 686 C C . PRO A 1 88 ? 8.235 -2.561 -13.478 1.00 92.81 88 PRO A C 1
ATOM 688 O O . PRO A 1 88 ? 7.995 -1.870 -12.494 1.00 92.81 88 PRO A O 1
ATOM 691 N N . GLU A 1 89 ? 7.427 -2.570 -14.534 1.00 93.88 89 GLU A N 1
ATOM 692 C CA . GLU A 1 89 ? 6.232 -1.732 -14.604 1.00 93.88 89 GLU A CA 1
ATOM 693 C C . GLU A 1 89 ? 5.130 -2.216 -13.646 1.00 93.88 89 GLU A C 1
ATOM 695 O O . GLU A 1 89 ? 4.692 -3.373 -13.680 1.00 93.88 89 GLU A O 1
ATOM 700 N N . PHE A 1 90 ? 4.631 -1.306 -12.807 1.00 93.75 90 PHE A N 1
ATOM 701 C CA . PHE A 1 90 ? 3.483 -1.571 -11.947 1.00 93.75 90 PHE A CA 1
ATOM 702 C C . PHE A 1 90 ? 2.178 -1.374 -12.724 1.00 93.75 90 PHE A C 1
ATOM 704 O O . PHE A 1 90 ? 1.657 -0.268 -12.847 1.00 93.75 90 PHE A O 1
ATOM 711 N N . HIS A 1 91 ? 1.638 -2.472 -13.243 1.00 94.00 91 HIS A N 1
ATOM 712 C CA . HIS A 1 91 ? 0.444 -2.451 -14.081 1.00 94.00 91 HIS A CA 1
ATOM 713 C C . HIS A 1 91 ? -0.807 -2.107 -13.267 1.00 94.00 91 HIS A C 1
ATOM 715 O O . HIS A 1 91 ? -1.136 -2.817 -12.311 1.00 94.00 91 HIS A O 1
ATOM 721 N N . VAL A 1 92 ? -1.549 -1.077 -13.674 1.00 93.69 92 VAL A N 1
ATOM 722 C CA . VAL A 1 92 ? -2.846 -0.695 -13.094 1.00 93.69 92 VAL A CA 1
ATOM 723 C C . VAL A 1 92 ? -3.904 -0.756 -14.188 1.00 93.69 92 VAL A C 1
ATOM 725 O O . VAL A 1 92 ? -3.754 -0.130 -15.232 1.00 93.69 92 VAL A O 1
ATOM 728 N N . ALA A 1 93 ? -4.962 -1.533 -13.952 1.00 93.31 93 ALA A N 1
ATOM 729 C CA . ALA A 1 93 ? -6.087 -1.607 -14.873 1.00 93.31 93 ALA A CA 1
ATOM 730 C C . ALA A 1 93 ? -6.794 -0.237 -14.934 1.00 93.31 93 ALA A C 1
ATOM 732 O O . ALA A 1 93 ? -6.989 0.368 -13.872 1.00 93.31 93 ALA A O 1
ATOM 733 N N . PRO A 1 94 ? -7.180 0.266 -16.121 1.00 94.38 94 PRO A N 1
ATOM 734 C CA . PRO A 1 94 ? -7.833 1.570 -16.259 1.00 94.38 94 PRO A CA 1
ATOM 735 C C . PRO A 1 94 ? -9.067 1.733 -15.367 1.00 94.38 94 PRO A C 1
ATOM 737 O O . PRO A 1 94 ? -9.314 2.815 -14.839 1.00 94.38 94 PRO A O 1
ATOM 740 N N . GLU A 1 95 ? -9.802 0.647 -15.148 1.00 94.00 95 GLU A N 1
ATOM 741 C CA . GLU A 1 95 ? -11.015 0.604 -14.334 1.00 94.00 95 GLU A CA 1
ATOM 742 C C . GLU A 1 95 ? -10.724 0.849 -12.846 1.00 94.00 95 GLU A C 1
ATOM 744 O O . GLU A 1 95 ? -11.565 1.392 -12.139 1.00 94.00 95 GLU A O 1
ATOM 749 N N . LEU A 1 96 ? -9.517 0.511 -12.376 1.00 93.81 96 LEU A N 1
ATOM 750 C CA . LEU A 1 96 ? -9.087 0.704 -10.986 1.00 93.81 96 LEU A CA 1
ATOM 751 C C . LEU A 1 96 ? -8.401 2.045 -10.741 1.00 93.81 96 LEU A C 1
ATOM 753 O O . LEU A 1 96 ? -8.183 2.413 -9.589 1.00 93.81 96 LEU A O 1
ATOM 757 N N . ALA A 1 97 ? -8.019 2.768 -11.795 1.00 94.38 97 ALA A N 1
ATOM 758 C CA . ALA A 1 97 ? -7.129 3.919 -11.679 1.00 94.38 97 ALA A CA 1
ATOM 759 C C . ALA A 1 97 ? -7.704 5.031 -10.787 1.00 94.38 97 ALA A C 1
ATOM 761 O O . ALA A 1 97 ? -6.986 5.587 -9.958 1.00 94.38 97 ALA A O 1
ATOM 762 N N . LEU A 1 98 ? -8.999 5.334 -10.926 1.00 95.44 98 LEU A N 1
ATOM 763 C CA . LEU A 1 98 ? -9.653 6.394 -10.152 1.00 95.44 98 LEU A CA 1
ATOM 764 C C . LEU A 1 98 ? -9.808 6.018 -8.677 1.00 95.44 98 LEU A C 1
ATOM 766 O O . LEU A 1 98 ? -9.484 6.816 -7.801 1.00 95.44 98 LEU A O 1
ATOM 770 N N . GLU A 1 99 ? -10.268 4.801 -8.391 1.00 95.06 99 GLU A N 1
ATOM 771 C CA . GLU A 1 99 ? -10.440 4.335 -7.013 1.00 95.06 99 GLU A CA 1
ATOM 772 C C . GLU A 1 99 ? -9.096 4.194 -6.297 1.00 95.06 99 GLU A C 1
ATOM 774 O O . GLU A 1 99 ? -8.950 4.622 -5.151 1.00 95.06 99 GLU A O 1
ATOM 779 N N . LEU A 1 100 ? -8.083 3.675 -6.996 1.00 94.31 100 LEU A N 1
ATOM 780 C CA . LEU A 1 100 ? -6.730 3.561 -6.467 1.00 94.31 100 LEU A CA 1
ATOM 781 C C . LEU A 1 100 ? -6.104 4.934 -6.205 1.00 94.31 100 LEU A C 1
ATOM 783 O O . LEU A 1 100 ? -5.405 5.091 -5.210 1.00 94.31 100 LEU A O 1
ATOM 787 N N . LEU A 1 101 ? -6.383 5.937 -7.044 1.00 95.25 101 LEU A N 1
ATOM 788 C CA . LEU A 1 101 ? -5.938 7.313 -6.819 1.00 95.25 101 LEU A CA 1
ATOM 789 C C . LEU A 1 101 ? -6.564 7.914 -5.553 1.00 95.25 101 LEU A C 1
ATOM 791 O O . LEU A 1 101 ? -5.858 8.525 -4.751 1.00 95.25 101 LEU A O 1
ATOM 795 N N . MET A 1 102 ? -7.869 7.722 -5.347 1.00 94.94 102 MET A N 1
ATOM 796 C CA . MET A 1 102 ? -8.546 8.183 -4.130 1.00 94.94 102 MET A CA 1
ATOM 797 C C . MET A 1 102 ? -7.994 7.484 -2.884 1.00 94.94 102 MET A C 1
ATOM 799 O O . MET A 1 102 ? -7.712 8.146 -1.884 1.00 94.94 102 MET A O 1
ATOM 803 N N . ALA A 1 103 ? -7.780 6.167 -2.960 1.00 94.44 103 ALA A N 1
ATOM 804 C CA . ALA A 1 103 ? -7.188 5.392 -1.876 1.00 94.44 103 ALA A CA 1
ATOM 805 C C . ALA A 1 103 ? -5.743 5.825 -1.582 1.00 94.44 103 ALA A C 1
ATOM 807 O O . ALA A 1 103 ? -5.393 5.998 -0.420 1.00 94.44 103 ALA A O 1
ATOM 808 N N . ALA A 1 104 ? -4.919 6.059 -2.606 1.00 93.69 104 ALA A N 1
ATOM 809 C CA . ALA A 1 104 ? -3.545 6.534 -2.440 1.00 93.69 104 ALA A CA 1
ATOM 810 C C . ALA A 1 104 ? -3.496 7.917 -1.778 1.00 93.69 104 ALA A C 1
ATOM 812 O O . ALA A 1 104 ? -2.710 8.134 -0.859 1.00 93.69 10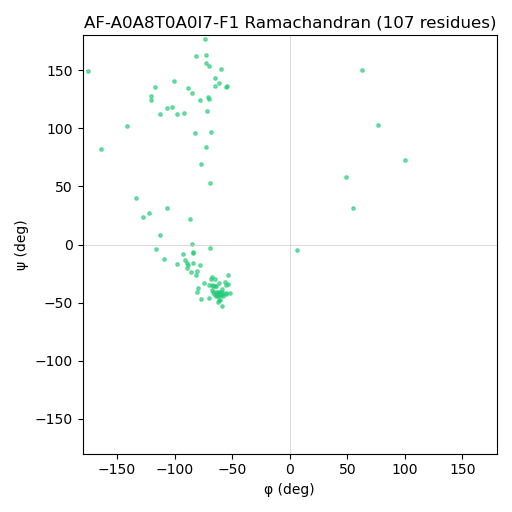4 ALA A O 1
ATOM 813 N N . ASN A 1 105 ? -4.387 8.827 -2.181 1.00 94.31 105 ASN A N 1
ATOM 814 C CA . ASN A 1 105 ? -4.511 10.138 -1.549 1.00 94.31 105 ASN A CA 1
ATOM 815 C C . ASN A 1 105 ? -4.958 10.033 -0.080 1.00 94.31 105 ASN A C 1
ATOM 817 O O . ASN A 1 105 ? -4.443 10.751 0.769 1.00 94.31 105 ASN A O 1
ATOM 821 N N . PHE A 1 106 ? -5.896 9.135 0.235 1.00 93.31 106 PHE A N 1
ATOM 822 C CA . PHE A 1 106 ? -6.331 8.895 1.615 1.00 93.31 106 PHE A CA 1
ATOM 823 C C . PHE A 1 106 ? -5.229 8.261 2.482 1.00 93.31 106 PHE A C 1
ATOM 825 O O . PHE A 1 106 ? -5.067 8.606 3.653 1.00 93.31 106 PHE A O 1
ATOM 832 N N . LEU A 1 107 ? -4.463 7.331 1.912 1.00 92.62 107 LEU A N 1
ATOM 833 C CA . LEU A 1 107 ? -3.394 6.611 2.602 1.00 92.62 107 LEU A CA 1
ATOM 834 C C . LEU A 1 107 ? -2.062 7.374 2.633 1.00 92.62 107 LEU A C 1
ATOM 836 O O . LEU A 1 107 ? -1.141 6.923 3.316 1.00 92.62 107 LEU A O 1
ATOM 840 N N . ASP A 1 108 ? -1.962 8.512 1.948 1.00 93.88 108 ASP A N 1
ATOM 841 C CA . ASP A 1 108 ? -0.768 9.360 1.884 1.00 93.88 108 ASP A CA 1
ATOM 842 C C . ASP A 1 108 ? 0.507 8.547 1.563 1.00 93.88 108 ASP A C 1
ATOM 844 O O . ASP A 1 108 ? 1.450 8.465 2.365 1.00 93.88 108 ASP A O 1
ATOM 848 N N . CYS A 1 109 ? 0.480 7.844 0.418 1.00 89.25 109 CYS A N 1
ATOM 849 C CA . CYS A 1 109 ? 1.515 6.895 -0.013 1.00 89.25 109 CYS A CA 1
ATOM 850 C C . CYS A 1 109 ? 1.934 7.015 -1.482 1.00 89.25 109 CYS A C 1
ATOM 852 O O . CYS A 1 109 ? 1.073 7.332 -2.330 1.00 89.25 109 CYS A O 1
#

Sequence (109 aa):
MSSENNSTEAIEKEKLMGGCEGPDATYVKLEHALISHTIRAMLSGPGQYAENETNEVNFREIPSHVLQKVCHYFAYKTRYTNSASEIPEFHVAPELALELLMAANFLDC

Nearest PDB structures (foldseek):
  8wqa-assembly1_E  TM=8.680E-01  e=9.778E-10  Homo sapiens
  8bdt-assembly1_C  TM=8.857E-01  e=5.358E-09  Homo sapiens
  7shl-assembly1_C  TM=9.066E-01  e=6.472E-09  Xenopus laevis
  7z77-assembly1_B  TM=9.422E-01  e=4.022E-08  Homo sapiens
  6r7h-assembly1_Q  TM=6.924E-01  e=2.679E-09  Homo sapiens

InterPro domains:
  IPR001232 S-phase kinase-associated protein 1-like [SM00512] (25-109)
  IPR011333 SKP1/BTB/POZ domain superfamily [G3DSA:3.30.710.10] (23-109)
  IPR011333 SKP1/BTB/POZ domain superfamily [SSF54695] (27-109)
  IPR039948 Elongin-C [PTHR20648] (13-109)

Solvent-accessible surface area (backbone atoms only — not comparable to full-atom values): 7040 Å² total; per-residue (Å²): 135,88,85,83,84,91,69,68,79,74,64,67,77,68,78,68,63,48,60,95,71,75,97,41,61,68,59,67,59,64,82,36,49,52,59,18,51,45,53,36,45,62,53,66,44,97,62,99,49,69,32,51,79,68,73,54,85,87,68,89,87,56,55,68,77,49,49,53,53,50,54,52,46,29,54,49,48,65,66,50,76,82,46,93,63,88,79,78,86,84,85,72,58,78,88,48,48,65,61,43,48,54,48,32,64,67,31,52,94